Protein AF-A0A5B0WWQ8-F1 (af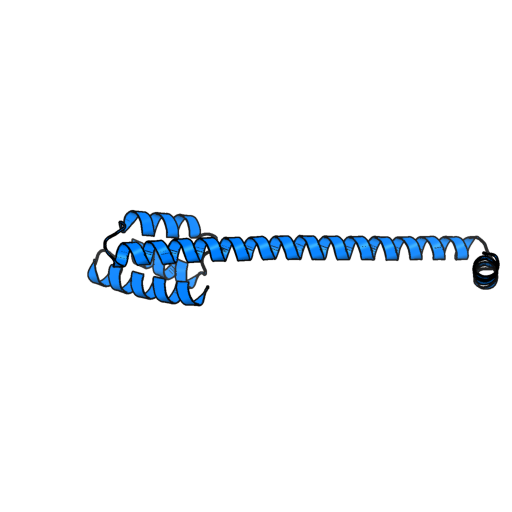db_monomer)

Solvent-accessible surface area (backbone atoms only — not comparable to full-atom values): 6890 Å² total; per-residue (Å²): 127,61,68,68,54,51,52,50,45,69,77,32,79,49,74,63,65,39,50,51,52,52,52,52,52,53,50,52,54,50,51,52,53,50,55,52,49,53,50,52,52,51,50,51,52,52,48,53,52,49,54,54,43,46,52,52,46,52,55,44,46,52,40,50,52,31,34,78,68,76,72,45,53,73,65,58,39,52,50,51,50,60,73,42,51,90,70,48,55,69,69,61,46,51,52,51,54,53,46,73,72,51,86,50,67,73,59,42,54,52,54,49,52,52,52,43,56,56,46,61,72,74,105

Secondary structure (DSSP, 8-state):
-HHHHHHHHHH--SHHHHHHHHHHHHHHH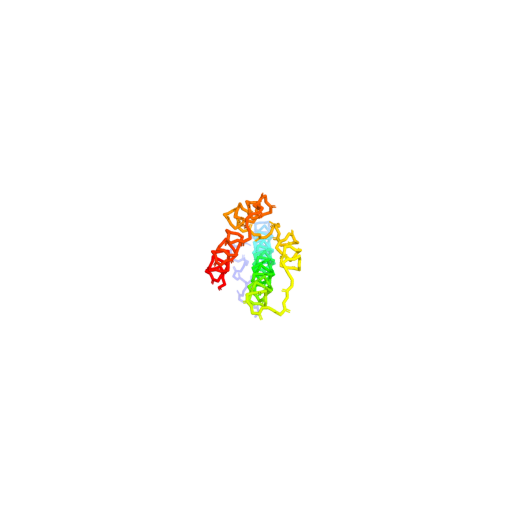HHHHHHHHHHHHHHHHHHHHHHHHHHHHHHHHHHHHHHHTTSS-HHHHHHHHHHHTTTS-HHHHHHHHHHHH---HHHHHHHHHHHHHHHHTT-

Structure (mmCIF, N/CA/C/O backbone):
data_AF-A0A5B0WWQ8-F1
#
_entry.id   AF-A0A5B0WWQ8-F1
#
loop_
_atom_site.group_PDB
_atom_site.id
_atom_site.type_symbol
_atom_site.label_atom_id
_atom_site.label_alt_id
_atom_site.label_comp_id
_atom_site.label_asym_id
_atom_site.label_entity_id
_atom_site.label_seq_id
_atom_site.pdbx_PDB_ins_code
_atom_site.Cartn_x
_atom_site.Cartn_y
_atom_site.Cartn_z
_atom_site.occupancy
_atom_site.B_iso_or_equiv
_atom_site.auth_seq_id
_atom_site.auth_comp_id
_atom_site.auth_asym_id
_atom_site.auth_atom_id
_atom_site.pdbx_PDB_model_num
ATOM 1 N N . MET A 1 1 ? 17.626 -8.278 -51.601 1.00 50.78 1 MET A N 1
ATOM 2 C CA . MET A 1 1 ? 18.766 -8.258 -50.655 1.00 50.78 1 MET A CA 1
ATOM 3 C C . MET A 1 1 ? 19.966 -7.426 -51.133 1.00 50.78 1 MET A C 1
ATOM 5 O O . MET A 1 1 ? 20.802 -7.143 -50.293 1.00 50.78 1 MET A O 1
ATOM 9 N N . SER A 1 2 ? 20.076 -6.997 -52.403 1.00 59.03 2 SER A N 1
ATOM 10 C CA . SER A 1 2 ? 21.241 -6.216 -52.881 1.00 59.03 2 SER A CA 1
ATOM 11 C C . SER A 1 2 ? 21.160 -4.711 -52.592 1.00 59.03 2 SER A C 1
ATOM 13 O O . SER A 1 2 ? 22.145 -4.137 -52.147 1.00 59.03 2 SER A O 1
ATOM 15 N N . TYR A 1 3 ? 19.987 -4.085 -52.736 1.00 63.38 3 TYR A N 1
ATOM 16 C CA . TYR A 1 3 ? 19.849 -2.625 -52.605 1.00 63.38 3 TYR A CA 1
ATOM 17 C C . TYR A 1 3 ? 20.230 -2.067 -51.231 1.00 63.38 3 TYR A C 1
ATOM 19 O O . TYR A 1 3 ? 20.823 -0.999 -51.141 1.00 63.38 3 TYR A O 1
ATOM 27 N N . PHE A 1 4 ? 19.925 -2.792 -50.152 1.00 67.06 4 PHE A N 1
ATOM 28 C CA . PHE A 1 4 ? 20.273 -2.348 -48.800 1.00 67.06 4 PHE A CA 1
ATOM 29 C C . PHE A 1 4 ? 21.787 -2.423 -48.549 1.00 67.06 4 PHE A C 1
ATOM 31 O O . PHE A 1 4 ? 22.355 -1.564 -47.883 1.00 67.06 4 PHE A O 1
ATOM 38 N N . ILE A 1 5 ? 22.452 -3.423 -49.136 1.00 63.06 5 ILE A N 1
ATOM 39 C CA . ILE A 1 5 ? 23.902 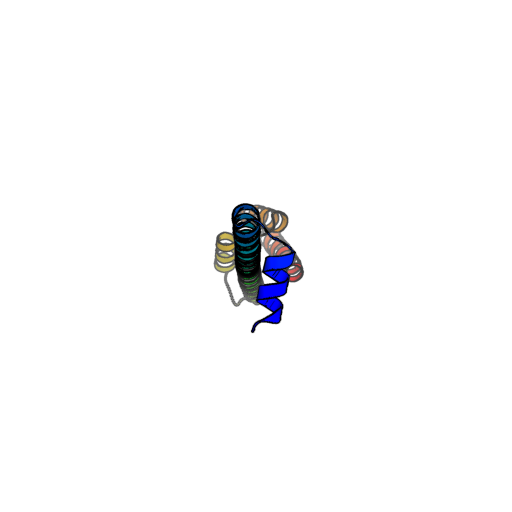-3.618 -49.034 1.00 63.06 5 ILE A CA 1
ATOM 40 C C . ILE A 1 5 ? 24.639 -2.587 -49.901 1.00 63.06 5 ILE A C 1
ATOM 42 O O . ILE A 1 5 ? 25.627 -2.012 -49.452 1.00 63.06 5 ILE A O 1
ATOM 46 N N . GLU A 1 6 ? 24.143 -2.293 -51.107 1.00 65.31 6 GLU A N 1
ATOM 47 C CA . GLU A 1 6 ? 24.687 -1.235 -51.973 1.00 65.31 6 GLU A CA 1
ATOM 48 C C . GLU A 1 6 ? 24.496 0.160 -51.371 1.00 65.31 6 GLU A C 1
ATOM 50 O O . GLU A 1 6 ? 25.430 0.961 -51.376 1.00 65.31 6 GLU A O 1
ATOM 55 N N . PHE A 1 7 ? 23.339 0.438 -50.769 1.00 68.94 7 PHE A N 1
ATOM 56 C CA . PHE A 1 7 ? 23.087 1.691 -50.057 1.00 68.94 7 PHE A CA 1
ATOM 57 C C . PHE A 1 7 ? 24.064 1.899 -48.889 1.00 68.94 7 PHE A C 1
ATOM 59 O O . PHE A 1 7 ? 24.689 2.955 -48.786 1.00 68.94 7 PHE A O 1
ATOM 66 N N . LEU A 1 8 ? 24.278 0.868 -48.062 1.00 63.34 8 LEU A N 1
ATOM 67 C CA . LEU A 1 8 ? 25.254 0.911 -46.966 1.00 63.34 8 LEU A CA 1
ATOM 68 C C . LEU A 1 8 ? 26.690 1.114 -47.469 1.00 63.34 8 LEU A C 1
ATOM 70 O O . LEU A 1 8 ? 27.444 1.881 -46.875 1.00 63.34 8 LEU A O 1
ATOM 74 N N . ARG A 1 9 ? 27.055 0.477 -48.587 1.00 63.16 9 ARG A N 1
ATOM 75 C CA . ARG A 1 9 ? 28.383 0.598 -49.207 1.00 63.16 9 ARG A CA 1
ATOM 76 C C . ARG A 1 9 ? 28.634 1.978 -49.827 1.00 63.16 9 ARG A C 1
ATOM 78 O O . ARG A 1 9 ? 29.778 2.409 -49.899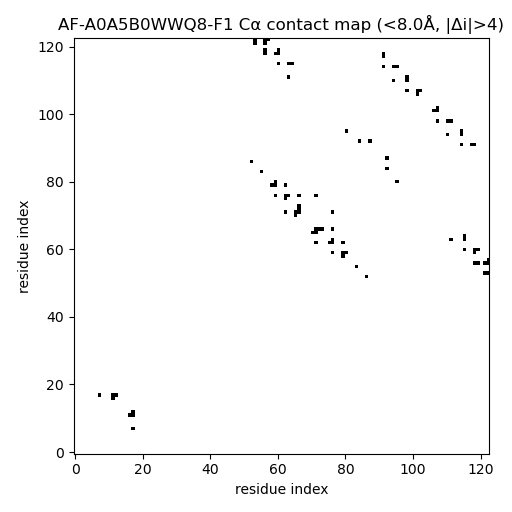 1.00 63.16 9 ARG A O 1
ATOM 85 N N . THR A 1 10 ? 27.574 2.668 -50.254 1.00 67.88 10 THR A N 1
ATOM 86 C CA . THR A 1 10 ? 27.652 4.027 -50.820 1.00 67.88 10 THR A CA 1
ATOM 87 C C . THR A 1 10 ? 27.764 5.089 -49.723 1.00 67.88 10 THR A C 1
ATOM 89 O O . THR A 1 10 ? 28.458 6.086 -49.898 1.00 67.88 10 THR A O 1
ATOM 92 N N . LEU A 1 11 ? 27.110 4.870 -48.577 1.00 67.00 11 LEU A N 1
ATOM 93 C CA . LEU A 1 11 ? 27.191 5.761 -47.415 1.00 67.00 11 LEU A CA 1
ATOM 94 C C . LEU A 1 11 ? 28.503 5.621 -46.634 1.00 67.00 11 LEU A C 1
ATOM 96 O O . LEU A 1 11 ? 28.970 6.598 -46.053 1.00 67.00 11 LEU A O 1
ATOM 100 N N . PHE A 1 12 ? 29.104 4.429 -46.629 1.00 63.94 12 PHE A N 1
ATOM 101 C CA . PHE A 1 12 ? 30.361 4.159 -45.934 1.00 63.94 12 PHE A CA 1
ATOM 102 C C . PHE A 1 12 ? 31.356 3.465 -46.877 1.00 63.94 12 PHE A C 1
ATOM 104 O O . PHE A 1 12 ? 31.451 2.235 -46.877 1.00 63.94 12 PHE A O 1
ATOM 111 N N . PRO A 1 13 ? 32.087 4.238 -47.700 1.00 64.00 13 PRO A N 1
ATOM 112 C CA . PRO A 1 13 ? 33.049 3.690 -48.657 1.00 64.00 13 PRO A CA 1
ATOM 113 C C . PRO A 1 13 ? 34.262 3.030 -47.976 1.00 64.00 13 PRO A C 1
ATOM 115 O O . PRO A 1 13 ? 34.833 2.095 -48.535 1.00 64.00 13 PRO A O 1
ATOM 118 N N . ASP A 1 14 ? 34.607 3.460 -46.755 1.00 65.00 14 ASP A N 1
ATOM 119 C CA . ASP A 1 14 ? 35.668 2.875 -45.929 1.00 65.00 14 ASP A CA 1
ATOM 120 C C . ASP A 1 14 ? 35.111 1.890 -44.885 1.00 65.00 14 ASP A C 1
ATOM 122 O O . ASP A 1 14 ? 34.106 2.145 -44.214 1.00 65.00 14 ASP A O 1
ATOM 126 N N . SER A 1 15 ? 35.810 0.768 -44.679 1.00 70.94 15 SER A N 1
ATOM 127 C CA . SER A 1 15 ? 35.391 -0.315 -43.771 1.00 70.94 15 SER A CA 1
ATOM 128 C C . SER A 1 15 ? 35.337 0.090 -42.292 1.00 70.94 15 SER A C 1
ATOM 130 O O . SER A 1 15 ? 34.556 -0.469 -41.522 1.00 70.94 15 SER A O 1
ATOM 132 N N . THR A 1 16 ? 36.151 1.064 -41.883 1.00 75.56 16 THR A N 1
ATOM 133 C CA . THR A 1 16 ? 36.270 1.516 -40.487 1.00 75.56 16 THR A CA 1
ATOM 134 C C . THR A 1 16 ? 35.077 2.362 -40.018 1.00 75.56 16 THR A C 1
ATOM 136 O O . THR A 1 16 ? 34.473 1.999 -39.007 1.00 75.56 16 THR A O 1
ATOM 139 N N . PRO A 1 17 ? 34.661 3.445 -40.713 1.00 78.94 17 PRO A N 1
ATOM 140 C CA . PRO A 1 17 ? 33.470 4.205 -40.322 1.00 78.94 17 PRO A CA 1
ATOM 141 C C . PRO A 1 17 ? 32.179 3.379 -40.434 1.00 78.94 17 PRO A C 1
ATOM 143 O O . PRO A 1 17 ? 31.295 3.536 -39.592 1.00 78.94 17 PRO A O 1
ATOM 146 N N . ALA A 1 18 ? 32.095 2.447 -41.395 1.00 77.75 18 ALA A N 1
ATOM 147 C CA . ALA A 1 18 ? 30.988 1.492 -41.487 1.00 77.75 18 ALA A CA 1
ATOM 148 C C . ALA A 1 18 ? 30.883 0.620 -40.222 1.00 77.75 18 ALA A C 1
ATOM 150 O O . ALA A 1 18 ? 29.814 0.509 -39.620 1.00 77.75 18 ALA A O 1
ATOM 151 N N . ALA A 1 19 ? 32.005 0.035 -39.786 1.00 79.12 19 ALA A N 1
ATOM 152 C CA . ALA A 1 19 ? 32.056 -0.796 -38.586 1.00 79.12 19 ALA A CA 1
ATOM 153 C C . ALA A 1 19 ? 31.688 -0.003 -37.323 1.00 79.12 19 ALA A C 1
ATOM 155 O O . ALA A 1 19 ? 30.896 -0.479 -36.511 1.00 79.12 19 ALA A O 1
ATOM 156 N N . ILE A 1 20 ? 32.195 1.228 -37.183 1.00 83.75 20 ILE A N 1
ATOM 157 C CA . ILE A 1 20 ? 31.853 2.116 -36.061 1.00 83.75 20 ILE A CA 1
ATOM 158 C C . ILE A 1 20 ? 30.350 2.424 -36.053 1.00 83.75 20 ILE A C 1
ATOM 160 O O . ILE A 1 20 ? 29.715 2.326 -35.006 1.00 83.75 20 ILE A O 1
ATOM 164 N N . SER A 1 21 ? 29.757 2.739 -37.209 1.00 83.50 21 SER 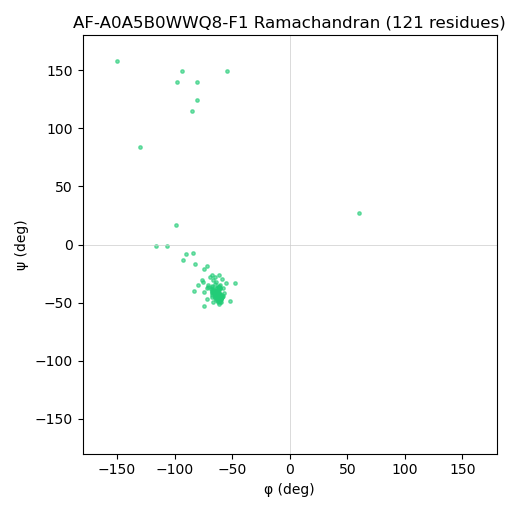A N 1
ATOM 165 C CA . SER A 1 21 ? 28.320 3.020 -37.321 1.00 83.50 21 SER A CA 1
ATOM 166 C C . SER A 1 21 ? 27.458 1.823 -36.904 1.00 83.50 21 SER A C 1
ATOM 168 O O . SER A 1 21 ? 26.493 1.983 -36.150 1.00 83.50 21 SER A O 1
ATOM 170 N N . ILE A 1 22 ? 27.837 0.609 -37.317 1.00 86.69 22 ILE A N 1
ATOM 171 C CA . ILE A 1 22 ? 27.155 -0.626 -36.910 1.00 86.69 22 ILE A CA 1
ATOM 172 C C . ILE A 1 22 ? 27.268 -0.826 -35.395 1.00 86.69 22 ILE A C 1
ATOM 174 O O . ILE A 1 22 ? 26.257 -1.075 -34.740 1.00 86.69 22 ILE A O 1
ATOM 178 N N . ILE A 1 23 ? 28.465 -0.666 -34.821 1.00 88.19 23 ILE A N 1
ATOM 179 C CA . ILE A 1 23 ? 28.697 -0.815 -33.376 1.00 88.19 23 ILE A CA 1
ATOM 180 C C . ILE A 1 23 ? 27.851 0.184 -32.580 1.00 88.19 23 ILE A C 1
ATOM 182 O O . ILE A 1 23 ? 27.175 -0.206 -31.629 1.00 88.19 23 ILE A O 1
ATOM 186 N N . VAL A 1 24 ? 27.835 1.456 -32.987 1.00 89.94 24 VAL A N 1
ATOM 187 C CA . VAL A 1 24 ? 27.023 2.498 -32.340 1.00 89.94 24 VAL A CA 1
ATOM 188 C C . VAL A 1 24 ? 25.539 2.161 -32.438 1.00 89.94 24 VAL A C 1
ATOM 190 O O . VAL A 1 24 ? 24.823 2.263 -31.446 1.00 89.94 24 VAL A O 1
ATOM 193 N N . THR A 1 25 ? 25.076 1.695 -33.597 1.00 91.06 25 THR A N 1
ATOM 194 C CA . THR A 1 25 ? 23.674 1.302 -33.786 1.00 91.06 25 THR A CA 1
ATOM 195 C C . THR A 1 25 ? 23.295 0.158 -32.845 1.00 91.06 25 THR A C 1
ATOM 197 O O . THR A 1 25 ? 22.284 0.241 -32.149 1.00 91.06 25 THR A O 1
ATOM 200 N N . VAL A 1 26 ? 24.128 -0.883 -32.753 1.00 92.94 26 VAL A N 1
ATOM 201 C CA . VAL A 1 26 ? 23.907 -2.015 -31.838 1.00 92.94 26 VAL A CA 1
ATOM 202 C C . VAL A 1 26 ? 23.897 -1.557 -30.379 1.00 92.94 26 VAL A C 1
ATOM 204 O O . VAL A 1 26 ? 23.020 -1.972 -29.623 1.00 92.94 26 VAL A O 1
ATOM 207 N N . LEU A 1 27 ? 24.813 -0.666 -29.986 1.00 93.50 27 LEU A N 1
ATOM 208 C CA . LEU A 1 27 ? 24.855 -0.105 -28.633 1.00 93.50 27 LEU A CA 1
ATOM 209 C C . LEU A 1 27 ? 23.599 0.702 -28.299 1.00 93.50 27 LEU A C 1
ATOM 211 O O . LEU A 1 27 ? 23.050 0.534 -27.214 1.00 93.50 27 LEU A O 1
ATOM 215 N N . VAL A 1 28 ? 23.106 1.529 -29.224 1.00 94.06 28 VAL A N 1
ATOM 216 C CA . VAL A 1 28 ? 21.866 2.297 -29.028 1.00 94.06 28 VAL A CA 1
ATOM 217 C C . VAL A 1 28 ? 20.669 1.360 -28.867 1.00 94.06 28 VAL A C 1
ATOM 219 O O . VAL A 1 28 ? 19.864 1.550 -27.955 1.00 94.06 28 VAL A O 1
ATOM 222 N N . PHE A 1 29 ? 20.569 0.315 -29.694 1.00 93.75 29 PHE A N 1
ATOM 223 C CA . PHE A 1 29 ? 19.514 -0.695 -29.561 1.00 93.75 29 PHE A CA 1
ATOM 224 C C . PHE A 1 29 ? 19.588 -1.442 -28.228 1.00 93.75 29 PHE A C 1
ATOM 226 O O . PHE A 1 29 ? 18.559 -1.670 -27.588 1.00 93.75 29 PHE A O 1
ATOM 233 N N . TRP A 1 30 ? 20.794 -1.807 -27.794 1.00 95.50 30 TRP A N 1
ATOM 234 C CA . TRP A 1 30 ? 21.002 -2.477 -26.517 1.00 95.50 30 TRP A CA 1
ATOM 235 C C . TRP A 1 30 ? 20.635 -1.568 -25.339 1.00 95.50 30 TRP A C 1
ATOM 237 O O . TRP A 1 30 ? 19.859 -1.972 -24.477 1.00 95.50 30 TRP A O 1
ATOM 247 N N . MET A 1 31 ? 21.087 -0.313 -25.360 1.00 94.31 31 MET A N 1
ATOM 248 C CA . MET A 1 31 ? 20.768 0.679 -24.335 1.00 94.31 31 MET A CA 1
ATOM 249 C C . MET A 1 31 ? 19.263 0.958 -24.256 1.00 94.31 31 MET A C 1
ATOM 251 O O . MET A 1 31 ? 18.706 1.023 -23.164 1.00 94.31 31 MET A O 1
ATOM 255 N N . TYR A 1 32 ? 18.577 1.072 -25.397 1.00 93.94 32 TYR A N 1
ATOM 256 C CA . TYR A 1 32 ? 17.123 1.233 -25.424 1.00 93.94 32 TYR A CA 1
ATOM 257 C C . TYR A 1 32 ? 16.401 0.031 -24.801 1.00 93.94 32 TYR A C 1
ATOM 259 O O . TYR A 1 32 ? 15.476 0.206 -24.005 1.00 93.94 32 TYR A O 1
ATOM 267 N N . LYS A 1 33 ? 16.831 -1.194 -25.134 1.00 94.06 33 LYS A N 1
ATOM 268 C CA . LYS A 1 33 ? 16.276 -2.421 -24.550 1.00 94.06 33 LYS A CA 1
ATOM 269 C C . LYS A 1 33 ? 16.464 -2.444 -23.030 1.00 94.06 33 LYS A C 1
ATOM 271 O O . LYS A 1 33 ? 15.510 -2.745 -22.318 1.00 94.06 33 LYS A O 1
ATOM 276 N N . GLU A 1 34 ? 17.658 -2.102 -22.558 1.00 92.81 34 GLU A N 1
ATOM 277 C CA . GLU A 1 34 ? 18.010 -2.081 -21.137 1.00 92.81 34 GLU A CA 1
ATOM 278 C C . GLU A 1 34 ? 17.193 -1.035 -20.365 1.00 92.81 34 GLU A C 1
ATOM 280 O O . GLU A 1 34 ? 16.559 -1.350 -19.360 1.00 92.81 34 GLU A O 1
ATOM 285 N N . LEU A 1 35 ? 17.108 0.197 -20.882 1.00 91.19 35 LEU A N 1
ATOM 286 C CA . LEU A 1 35 ? 16.289 1.264 -20.296 1.00 91.19 35 LEU A CA 1
ATOM 287 C C . LEU A 1 35 ? 14.813 0.871 -20.214 1.00 91.19 35 LEU A C 1
ATOM 289 O O . LEU A 1 35 ? 14.170 1.089 -19.187 1.00 91.19 35 LEU A O 1
ATOM 293 N N . ARG A 1 36 ? 14.274 0.261 -21.276 1.00 91.62 36 ARG A N 1
ATOM 294 C CA . ARG A 1 36 ? 12.889 -0.217 -21.289 1.00 91.62 36 ARG A CA 1
ATOM 295 C C . ARG A 1 36 ? 12.667 -1.328 -20.263 1.00 91.62 36 ARG A C 1
ATOM 297 O O . ARG A 1 36 ? 11.636 -1.312 -19.596 1.00 91.62 36 ARG A O 1
ATOM 304 N N . SER A 1 37 ? 13.602 -2.270 -20.136 1.00 90.69 37 SER A N 1
ATOM 305 C CA . SER A 1 37 ? 13.520 -3.352 -19.147 1.00 90.69 37 SER A CA 1
ATOM 306 C C . SER A 1 37 ? 13.501 -2.792 -17.729 1.00 90.69 37 SER A C 1
ATOM 308 O O . SER A 1 37 ? 12.564 -3.053 -16.979 1.00 90.69 37 SER A O 1
ATOM 310 N N . ASN A 1 38 ? 14.462 -1.924 -17.408 1.00 90.31 38 ASN A N 1
ATOM 311 C CA . ASN A 1 38 ? 14.567 -1.292 -16.095 1.00 90.31 38 ASN A CA 1
ATOM 312 C C . ASN A 1 38 ? 13.334 -0.443 -15.761 1.00 90.31 38 ASN A C 1
ATOM 314 O O . ASN A 1 38 ? 12.844 -0.475 -14.634 1.00 90.31 38 ASN A O 1
ATOM 318 N N . PHE A 1 39 ? 12.777 0.278 -16.738 1.00 86.06 39 PHE A N 1
ATOM 319 C CA . PHE A 1 39 ? 11.540 1.031 -16.536 1.00 86.06 39 PHE A CA 1
ATOM 320 C C . PHE A 1 39 ? 10.346 0.116 -16.228 1.00 86.06 39 PHE A C 1
ATOM 322 O O . PHE A 1 39 ? 9.583 0.395 -15.304 1.00 86.06 39 PHE A O 1
ATOM 329 N N . LEU A 1 40 ? 10.191 -0.987 -16.968 1.00 84.50 40 LEU A N 1
ATOM 330 C CA . LEU A 1 40 ? 9.111 -1.952 -16.746 1.00 84.50 40 LEU A CA 1
ATOM 331 C C . LEU A 1 40 ? 9.245 -2.664 -15.395 1.00 84.50 40 LEU A C 1
ATOM 333 O O . LEU A 1 40 ? 8.252 -2.815 -14.686 1.00 84.50 40 LEU A O 1
ATOM 337 N N . GLU A 1 41 ? 10.456 -3.064 -15.011 1.00 85.38 41 GLU A N 1
ATOM 338 C CA . GLU A 1 41 ? 10.716 -3.682 -13.708 1.00 85.38 41 GLU A CA 1
ATOM 339 C C . GLU A 1 41 ? 10.454 -2.713 -12.557 1.00 85.38 41 GLU A C 1
ATOM 341 O O . GLU A 1 41 ? 9.784 -3.076 -11.589 1.00 85.38 41 GLU A O 1
ATOM 346 N N . ASN A 1 42 ? 10.902 -1.462 -12.676 1.00 81.06 42 ASN A N 1
ATOM 347 C CA . ASN A 1 42 ? 10.667 -0.456 -11.647 1.00 81.06 42 ASN A CA 1
ATOM 348 C C . ASN A 1 42 ? 9.179 -0.084 -11.544 1.00 81.06 42 ASN A C 1
ATOM 350 O O . ASN A 1 42 ? 8.647 0.065 -10.445 1.00 81.06 42 ASN A O 1
ATOM 354 N N . SER A 1 43 ? 8.476 -0.003 -12.678 1.00 81.50 43 SER A N 1
ATOM 355 C CA . SER A 1 43 ? 7.023 0.190 -12.706 1.00 81.50 43 SER A CA 1
ATOM 356 C C . SER A 1 43 ? 6.294 -0.966 -12.024 1.00 81.50 43 SER A C 1
ATOM 358 O O . SER A 1 43 ? 5.417 -0.717 -11.200 1.00 81.50 43 SER A O 1
ATOM 360 N N . LYS A 1 44 ? 6.689 -2.215 -12.298 1.00 85.38 44 LYS A N 1
ATOM 361 C CA . LYS A 1 44 ? 6.123 -3.404 -11.650 1.00 85.38 44 LYS A CA 1
ATOM 362 C C . LYS A 1 44 ? 6.405 -3.424 -10.147 1.00 85.38 44 LYS A C 1
ATOM 364 O O . LYS A 1 44 ? 5.506 -3.719 -9.369 1.00 85.38 44 LYS A O 1
ATOM 369 N N . SER A 1 45 ? 7.625 -3.081 -9.737 1.00 85.94 45 SER A N 1
ATOM 370 C CA . SER A 1 45 ? 8.017 -2.979 -8.326 1.00 85.94 45 SER A CA 1
ATOM 371 C C . SER A 1 45 ? 7.190 -1.924 -7.586 1.00 85.94 45 SER A C 1
ATOM 373 O O . SER A 1 45 ? 6.642 -2.193 -6.518 1.00 85.94 45 SER A O 1
ATOM 375 N N . ASN A 1 46 ? 7.018 -0.738 -8.177 1.00 82.00 46 ASN A N 1
ATOM 376 C CA . ASN A 1 46 ? 6.179 0.306 -7.594 1.00 82.00 46 ASN A CA 1
ATOM 377 C C . ASN A 1 46 ? 4.710 -0.109 -7.518 1.00 82.00 46 ASN A C 1
ATOM 379 O O . ASN A 1 46 ? 4.091 0.096 -6.479 1.00 82.00 46 ASN A O 1
ATOM 383 N N . GLN A 1 47 ? 4.173 -0.737 -8.565 1.00 84.88 47 GLN A N 1
ATOM 384 C CA . GLN A 1 47 ? 2.805 -1.251 -8.547 1.00 84.88 47 GLN A CA 1
ATOM 385 C C . GLN A 1 47 ? 2.614 -2.281 -7.426 1.00 84.88 47 GLN A C 1
ATOM 387 O O . GLN A 1 47 ? 1.695 -2.147 -6.632 1.00 84.88 47 GLN A O 1
ATOM 392 N N . GLN A 1 48 ? 3.548 -3.223 -7.262 1.00 87.12 48 GLN A N 1
ATOM 393 C CA . GLN A 1 48 ? 3.511 -4.193 -6.161 1.00 87.12 48 GLN A CA 1
ATOM 394 C C . GLN A 1 48 ? 3.555 -3.536 -4.776 1.00 87.12 48 GLN A C 1
ATOM 396 O O . GLN A 1 48 ? 2.940 -4.037 -3.836 1.00 87.12 48 GLN A O 1
ATOM 401 N N . ARG A 1 49 ? 4.290 -2.427 -4.620 1.00 84.06 49 ARG A N 1
ATOM 402 C CA . ARG A 1 49 ? 4.316 -1.669 -3.360 1.00 84.06 49 ARG A CA 1
ATOM 403 C C . ARG A 1 49 ? 2.976 -0.997 -3.075 1.00 84.06 49 ARG A C 1
ATOM 405 O O . ARG A 1 49 ? 2.559 -1.011 -1.922 1.00 84.06 49 ARG A O 1
ATOM 412 N N . VAL A 1 50 ? 2.332 -0.437 -4.098 1.00 85.81 50 VAL A N 1
ATOM 413 C CA . VAL A 1 50 ? 1.003 0.184 -3.985 1.00 85.81 50 VAL A CA 1
ATOM 414 C C . VAL A 1 50 ? -0.056 -0.871 -3.678 1.00 85.81 50 VAL A C 1
ATOM 416 O O . VAL A 1 50 ? -0.771 -0.721 -2.695 1.00 85.81 50 VAL A O 1
ATOM 419 N N . ASP A 1 51 ? -0.084 -1.976 -4.425 1.00 86.44 51 ASP A N 1
ATOM 420 C CA . ASP A 1 51 ? -1.027 -3.079 -4.201 1.00 86.44 51 ASP A CA 1
ATOM 421 C C . ASP A 1 51 ? -0.906 -3.624 -2.771 1.00 86.44 51 ASP A C 1
ATOM 423 O O . ASP A 1 51 ? -1.902 -3.845 -2.088 1.00 86.44 51 ASP A O 1
ATOM 427 N N . LYS A 1 52 ? 0.328 -3.773 -2.271 1.00 87.94 52 LYS A N 1
ATOM 428 C CA . LYS A 1 52 ? 0.579 -4.212 -0.894 1.00 87.94 52 LYS A CA 1
ATOM 429 C C . LYS A 1 52 ? 0.135 -3.184 0.152 1.00 87.94 52 LYS A C 1
ATOM 431 O O . LYS A 1 52 ? -0.285 -3.580 1.235 1.00 87.94 52 LYS A O 1
ATOM 436 N N . ALA A 1 53 ? 0.269 -1.889 -0.129 1.00 85.19 53 ALA A N 1
ATOM 437 C CA . ALA A 1 53 ? -0.207 -0.842 0.772 1.00 85.19 53 ALA A CA 1
ATOM 438 C C . ALA A 1 53 ? -1.742 -0.839 0.845 1.00 85.19 53 ALA A C 1
ATOM 440 O O . ALA A 1 53 ? -2.282 -0.844 1.947 1.00 85.19 53 ALA A O 1
ATOM 441 N N . LEU A 1 54 ? -2.420 -0.941 -0.303 1.00 86.94 54 LEU A N 1
ATOM 442 C CA . LEU A 1 54 ? -3.881 -1.029 -0.392 1.00 86.94 54 LEU A CA 1
ATOM 443 C C . LEU A 1 54 ? -4.441 -2.256 0.331 1.00 86.94 54 LEU A C 1
ATOM 445 O O . LEU A 1 54 ? -5.420 -2.138 1.066 1.00 86.94 54 LEU A O 1
ATOM 449 N N . ASP A 1 55 ? -3.802 -3.415 0.164 1.00 88.75 55 ASP A N 1
ATOM 450 C CA . ASP A 1 55 ? -4.178 -4.648 0.865 1.00 88.75 55 ASP A CA 1
ATOM 451 C C . ASP A 1 55 ? -4.111 -4.449 2.387 1.00 88.75 55 ASP A C 1
ATOM 453 O O . ASP A 1 55 ? -5.054 -4.750 3.111 1.00 88.75 55 ASP A O 1
ATOM 457 N N . ILE A 1 56 ? -3.037 -3.821 2.875 1.00 87.69 56 ILE A N 1
ATOM 458 C CA . ILE A 1 56 ? -2.856 -3.520 4.299 1.00 87.69 56 ILE A CA 1
ATOM 459 C C . ILE A 1 56 ? -3.864 -2.483 4.808 1.00 87.69 56 ILE A C 1
ATOM 461 O O . ILE A 1 56 ? -4.378 -2.645 5.915 1.00 87.69 56 ILE A O 1
ATOM 465 N N . TYR A 1 57 ? -4.145 -1.424 4.047 1.00 86.44 57 TYR A N 1
ATOM 466 C CA . TYR A 1 57 ? -5.138 -0.417 4.434 1.00 86.44 57 TYR A CA 1
ATOM 467 C C . TYR A 1 57 ? -6.536 -1.023 4.516 1.00 86.44 57 TYR A C 1
ATOM 469 O O . TYR A 1 57 ? -7.224 -0.803 5.511 1.00 86.44 57 TYR A O 1
ATOM 477 N N . SER A 1 58 ? -6.900 -1.866 3.550 1.00 85.62 58 SER A N 1
ATOM 478 C CA . SER A 1 58 ? -8.158 -2.621 3.559 1.00 85.62 58 SER A CA 1
ATOM 479 C C . SER A 1 58 ? -8.244 -3.560 4.768 1.00 85.62 58 SER A C 1
ATOM 481 O O . SER A 1 58 ? -9.266 -3.627 5.444 1.00 85.62 58 SER A O 1
ATOM 483 N N . ASP A 1 59 ? -7.148 -4.245 5.103 1.00 88.12 59 ASP A N 1
ATOM 484 C CA . ASP A 1 59 ? -7.067 -5.132 6.268 1.00 88.12 59 ASP A CA 1
ATOM 485 C C . ASP A 1 59 ? -7.274 -4.382 7.597 1.00 88.12 59 ASP A C 1
ATOM 487 O O . ASP A 1 59 ? -7.919 -4.889 8.520 1.00 88.12 59 ASP A O 1
ATOM 491 N N . ILE A 1 60 ? -6.707 -3.176 7.714 1.00 87.56 60 ILE A N 1
ATOM 492 C CA . ILE A 1 60 ? -6.868 -2.328 8.900 1.00 87.56 60 ILE A CA 1
ATOM 493 C C . ILE A 1 60 ? -8.287 -1.766 8.968 1.00 87.56 60 ILE A C 1
ATOM 495 O O . ILE A 1 60 ? -8.895 -1.817 10.038 1.00 87.56 60 ILE A O 1
ATOM 499 N N . GLU A 1 61 ? -8.810 -1.243 7.857 1.00 87.38 61 GLU A N 1
ATOM 500 C CA . GLU A 1 61 ? -10.181 -0.736 7.746 1.00 87.38 61 GLU A CA 1
ATOM 501 C C . GLU A 1 61 ? -11.173 -1.792 8.236 1.00 87.38 61 GLU A C 1
ATOM 503 O O . GLU A 1 61 ? -11.974 -1.522 9.138 1.00 87.38 61 GLU A O 1
ATOM 508 N N . PHE A 1 62 ? -11.014 -3.024 7.752 1.00 86.88 62 PHE A N 1
ATOM 509 C CA . PHE A 1 62 ? -11.887 -4.131 8.094 1.00 86.88 62 PHE A CA 1
ATOM 510 C C . PHE A 1 62 ? -11.807 -4.506 9.575 1.00 86.88 62 PHE A C 1
ATOM 512 O O . PHE A 1 62 ? -12.832 -4.783 10.204 1.00 86.88 62 PHE A O 1
ATOM 519 N N . GLU A 1 63 ? -10.612 -4.508 10.172 1.00 86.81 63 GLU A N 1
ATOM 520 C CA . GLU A 1 63 ? -10.484 -4.799 11.602 1.00 86.81 63 GLU A CA 1
ATOM 521 C C . GLU A 1 63 ? -11.017 -3.677 12.494 1.00 86.81 63 GLU A C 1
ATOM 523 O O . GLU A 1 63 ? -11.658 -3.965 13.509 1.00 86.81 63 GLU A O 1
ATOM 528 N N . ILE A 1 64 ? -10.846 -2.410 12.108 1.00 85.56 64 ILE A N 1
ATOM 529 C CA . ILE A 1 64 ? -11.479 -1.297 12.827 1.00 85.56 64 ILE A CA 1
ATOM 530 C C . ILE A 1 64 ? -13.000 -1.422 12.738 1.00 85.56 64 ILE A C 1
ATOM 532 O O . ILE A 1 64 ? -13.684 -1.304 13.757 1.00 85.56 64 ILE A O 1
ATOM 536 N N . TYR A 1 65 ? -13.535 -1.743 11.559 1.00 85.25 65 TYR A N 1
ATOM 537 C CA . TYR A 1 65 ? -14.959 -1.995 11.379 1.00 85.25 65 TYR A CA 1
ATOM 538 C C . TYR A 1 65 ? -15.456 -3.143 12.270 1.00 85.25 65 TYR A C 1
ATOM 540 O O . TYR A 1 65 ? -16.487 -3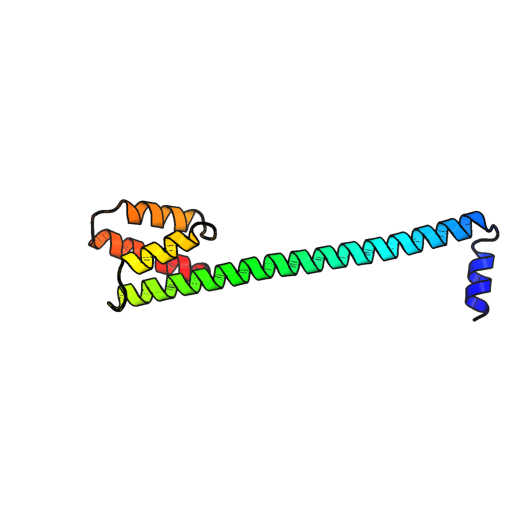.006 12.937 1.00 85.25 65 TYR A O 1
ATOM 548 N N . LYS A 1 66 ? -14.735 -4.270 12.346 1.00 87.12 66 LYS A N 1
ATOM 549 C CA . LYS A 1 66 ? -15.114 -5.372 13.246 1.00 87.12 66 LYS A CA 1
ATOM 550 C C . LYS A 1 66 ? -15.103 -4.952 14.706 1.00 87.12 66 LYS A C 1
ATOM 552 O O . LYS A 1 66 ? -16.028 -5.316 15.427 1.00 87.12 66 LYS A O 1
ATOM 557 N N . TYR A 1 67 ? -14.095 -4.198 15.137 1.00 85.25 67 TYR A N 1
ATOM 558 C CA . TYR A 1 67 ? -14.021 -3.692 16.504 1.00 85.25 67 TYR A CA 1
ATOM 559 C C . TYR A 1 67 ? -15.202 -2.768 16.828 1.00 85.25 67 TYR A C 1
ATOM 561 O O . TYR A 1 67 ? -15.862 -2.942 17.850 1.00 85.25 67 TYR A O 1
ATOM 569 N N . LEU A 1 68 ? -15.543 -1.843 15.924 1.00 82.38 68 LEU A N 1
ATOM 570 C CA . LEU A 1 68 ? -16.688 -0.941 16.090 1.00 82.38 68 LEU A CA 1
ATOM 571 C C . LEU A 1 68 ? -18.034 -1.678 16.177 1.00 82.38 68 LEU A C 1
ATOM 573 O O . LEU A 1 68 ? -18.963 -1.157 16.792 1.00 82.38 68 LEU A O 1
ATOM 577 N N . ASN A 1 69 ? -18.123 -2.876 15.591 1.00 86.62 69 ASN A N 1
ATOM 578 C CA . ASN A 1 69 ? -19.292 -3.756 15.634 1.00 86.62 69 ASN A CA 1
ATOM 579 C C . ASN A 1 69 ? -19.184 -4.878 16.686 1.00 86.62 69 ASN A C 1
ATOM 581 O O . ASN A 1 69 ? -19.926 -5.855 16.593 1.00 86.62 69 ASN A O 1
ATOM 585 N N . GLU A 1 70 ? -18.264 -4.767 17.651 1.00 81.25 70 GLU A N 1
ATOM 586 C CA . GLU A 1 70 ? -18.080 -5.724 18.760 1.00 81.25 70 GLU A CA 1
ATOM 587 C C . GLU A 1 70 ? -17.739 -7.162 18.306 1.00 81.25 70 GLU A C 1
ATOM 589 O O . GLU A 1 70 ? -18.021 -8.142 18.992 1.00 81.25 70 GLU A O 1
ATOM 594 N N . LYS A 1 71 ? -17.114 -7.304 17.129 1.00 78.44 71 LYS A N 1
ATOM 595 C CA . LYS A 1 71 ? -16.688 -8.591 16.541 1.00 78.44 71 LYS A CA 1
ATOM 596 C C . LYS A 1 71 ? -15.177 -8.834 16.598 1.00 78.44 71 LYS A C 1
ATOM 598 O O . LYS A 1 71 ? -14.718 -9.860 16.098 1.00 78.44 71 LYS A O 1
ATOM 603 N N . SER A 1 72 ? -14.404 -7.889 17.127 1.00 81.25 72 SER A N 1
ATOM 604 C CA . SER A 1 72 ? -12.942 -7.961 17.236 1.00 81.25 72 SER A CA 1
ATOM 605 C C . SER A 1 72 ? -12.472 -7.173 18.454 1.00 81.25 72 SER A C 1
ATOM 607 O O . SER A 1 72 ? -13.178 -6.281 18.928 1.00 81.25 72 SER A O 1
ATOM 609 N N . ASP A 1 73 ? -11.280 -7.496 18.945 1.00 82.69 73 ASP A N 1
ATOM 610 C CA . ASP A 1 73 ? -10.682 -6.860 20.113 1.00 82.69 73 ASP A CA 1
ATOM 611 C C . ASP A 1 73 ? -9.779 -5.690 19.712 1.00 82.69 73 ASP A C 1
ATOM 613 O O . ASP A 1 73 ? -9.084 -5.715 18.692 1.00 82.69 73 ASP A O 1
ATOM 617 N N . LEU A 1 74 ? -9.699 -4.683 20.587 1.00 79.75 74 LEU A N 1
ATOM 618 C CA . LEU A 1 74 ? -8.812 -3.525 20.418 1.00 79.75 74 LEU A CA 1
ATOM 619 C C . LEU A 1 74 ? -7.344 -3.948 20.219 1.00 79.75 74 LEU A C 1
ATOM 621 O O . LEU A 1 74 ? -6.585 -3.295 19.502 1.00 79.75 74 LEU A O 1
ATOM 625 N N . PHE A 1 75 ? -6.940 -5.051 20.855 1.00 82.81 75 PHE A N 1
ATOM 626 C CA . PHE A 1 75 ? -5.594 -5.601 20.739 1.00 82.81 75 PHE A CA 1
ATOM 627 C C . PHE A 1 75 ? -5.285 -6.067 19.311 1.00 82.81 75 PHE A C 1
ATOM 629 O O . PHE A 1 75 ? -4.208 -5.773 18.798 1.00 82.81 75 PHE A O 1
ATOM 636 N N . THR A 1 76 ? -6.236 -6.724 18.646 1.00 83.81 76 THR A N 1
ATOM 637 C CA . THR A 1 76 ? -6.093 -7.212 17.268 1.00 83.81 76 THR A CA 1
ATOM 638 C C . THR A 1 76 ? -5.969 -6.055 16.281 1.00 83.81 76 THR A C 1
ATOM 640 O O . THR A 1 76 ? -5.101 -6.073 15.405 1.00 83.81 76 THR A O 1
ATOM 643 N N . VAL A 1 77 ? -6.765 -4.998 16.473 1.00 84.31 77 VAL A N 1
ATOM 644 C CA . VAL A 1 77 ? -6.661 -3.755 15.692 1.00 84.31 77 VAL A CA 1
ATOM 645 C C . VAL A 1 77 ? -5.289 -3.109 15.890 1.00 84.31 77 VAL A C 1
ATOM 647 O O . VAL A 1 77 ? -4.594 -2.791 14.924 1.00 8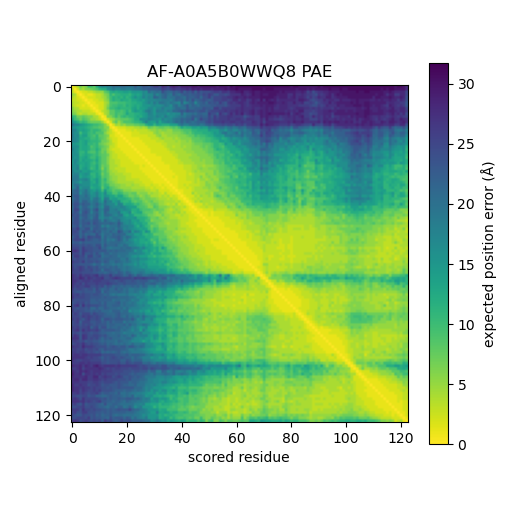4.31 77 VAL A O 1
ATOM 650 N N . ALA A 1 78 ? -4.848 -2.969 17.144 1.00 84.12 78 ALA A N 1
ATOM 651 C CA . ALA A 1 78 ? -3.545 -2.394 17.455 1.00 84.12 78 ALA A CA 1
ATOM 652 C C . ALA A 1 78 ? -2.386 -3.232 16.891 1.00 84.12 78 ALA A C 1
ATOM 654 O O . ALA A 1 78 ? -1.400 -2.674 16.408 1.00 84.12 78 ALA A O 1
ATOM 655 N N . GLU A 1 79 ? -2.491 -4.560 16.910 1.00 84.81 79 GLU A N 1
ATOM 656 C CA . GLU A 1 79 ? -1.501 -5.456 16.316 1.00 84.81 79 GLU A CA 1
ATOM 657 C C . GLU A 1 79 ? -1.389 -5.231 14.802 1.00 84.81 79 GLU A C 1
ATOM 659 O O . GLU A 1 79 ? -0.280 -5.048 14.287 1.00 84.81 79 GLU A O 1
ATOM 664 N N . LYS A 1 80 ? -2.525 -5.198 14.095 1.00 85.88 80 LYS A N 1
ATOM 665 C CA . LYS A 1 80 ? -2.583 -4.982 12.643 1.00 85.88 80 LYS A CA 1
ATOM 666 C C . LYS A 1 80 ? -1.996 -3.631 12.242 1.00 85.88 80 LYS A C 1
ATOM 668 O O . LYS A 1 80 ? -1.104 -3.594 11.394 1.00 85.88 80 LYS A O 1
ATOM 673 N N . ILE A 1 81 ? -2.387 -2.549 12.920 1.00 85.31 81 ILE A N 1
ATOM 674 C CA . ILE A 1 81 ? -1.834 -1.209 12.664 1.00 85.31 81 ILE A CA 1
ATOM 675 C C . ILE A 1 81 ? -0.328 -1.172 12.979 1.00 85.31 81 ILE A C 1
ATOM 677 O O . ILE A 1 81 ? 0.462 -0.607 12.224 1.00 85.31 81 ILE A O 1
ATOM 681 N N . SER A 1 82 ? 0.118 -1.830 14.056 1.00 84.25 82 SER A N 1
ATOM 682 C CA . SER A 1 82 ? 1.541 -1.853 14.417 1.00 84.25 82 SER A CA 1
ATOM 683 C C . SER A 1 82 ? 2.395 -2.598 13.386 1.00 84.25 82 SER A C 1
ATOM 685 O O . SER A 1 82 ? 3.497 -2.140 13.077 1.00 84.25 82 SER A O 1
ATOM 687 N N . LYS A 1 83 ? 1.898 -3.709 12.825 1.00 86.00 83 LYS A N 1
ATOM 688 C CA . LYS A 1 83 ? 2.568 -4.440 11.732 1.00 86.00 83 LYS A CA 1
ATOM 689 C C . LYS A 1 83 ? 2.622 -3.624 10.439 1.00 86.00 83 LYS A C 1
ATOM 691 O O . LYS A 1 83 ? 3.574 -3.756 9.678 1.00 86.00 83 LYS A O 1
ATOM 696 N N . ALA A 1 84 ? 1.633 -2.763 10.222 1.00 84.50 84 ALA A N 1
ATOM 697 C CA . ALA A 1 84 ? 1.531 -1.891 9.059 1.00 84.50 84 ALA A CA 1
ATOM 698 C C . ALA A 1 84 ? 2.318 -0.575 9.166 1.00 84.50 84 ALA A C 1
ATOM 700 O O . ALA A 1 84 ? 2.424 0.147 8.177 1.00 84.50 84 ALA A O 1
ATOM 701 N N . SER A 1 85 ? 2.890 -0.260 10.333 1.00 80.19 85 SER A N 1
ATOM 702 C CA . SER A 1 85 ? 3.582 1.012 10.616 1.00 80.19 85 SER A CA 1
ATOM 703 C C . SER A 1 85 ? 4.591 1.462 9.553 1.00 80.19 85 SER A C 1
ATOM 705 O O . SER A 1 85 ? 4.722 2.655 9.308 1.00 80.19 85 SER A O 1
ATOM 707 N N . THR A 1 86 ? 5.274 0.534 8.881 1.00 80.44 86 THR A N 1
ATOM 708 C CA . THR A 1 86 ? 6.270 0.849 7.841 1.00 80.44 86 THR A CA 1
ATOM 709 C C . THR A 1 86 ? 5.674 1.366 6.533 1.00 80.44 86 THR A C 1
ATOM 711 O O . THR A 1 86 ? 6.402 1.900 5.701 1.00 80.44 86 THR A O 1
ATOM 714 N N . LEU A 1 87 ? 4.381 1.133 6.312 1.00 81.56 87 LEU A N 1
ATOM 715 C CA . LEU A 1 87 ? 3.655 1.489 5.093 1.00 81.56 87 LEU A CA 1
ATOM 716 C C . LEU A 1 87 ? 2.553 2.516 5.366 1.00 81.56 87 LEU A C 1
ATOM 718 O O . LEU A 1 87 ? 1.883 2.944 4.433 1.00 81.56 87 LEU A 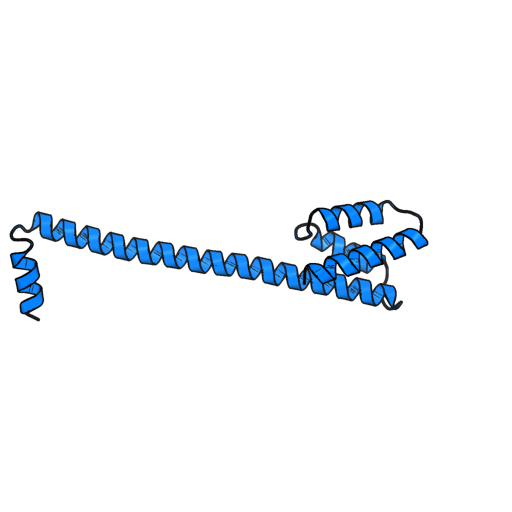O 1
ATOM 722 N N . LEU A 1 88 ? 2.365 2.924 6.621 1.00 81.88 88 LEU A N 1
ATOM 723 C CA . LEU A 1 88 ? 1.397 3.949 6.982 1.00 81.88 88 LEU A CA 1
ATOM 724 C C . LEU A 1 88 ? 1.960 5.356 6.713 1.00 81.88 88 LEU A C 1
ATOM 726 O O . LEU A 1 88 ? 3.128 5.619 7.021 1.00 81.88 88 LEU A O 1
ATOM 730 N N . PRO A 1 89 ? 1.132 6.282 6.198 1.00 83.25 89 PRO A N 1
ATOM 731 C CA . PRO A 1 89 ? 1.433 7.704 6.176 1.00 83.25 89 PRO A CA 1
ATOM 732 C C . PRO A 1 89 ? 1.771 8.214 7.578 1.00 83.25 89 PRO A C 1
ATOM 734 O O . PRO A 1 89 ? 1.247 7.736 8.589 1.00 83.25 89 PRO A O 1
ATOM 737 N N . TYR A 1 90 ? 2.634 9.225 7.639 1.00 82.94 90 TYR A N 1
ATOM 738 C CA . TYR A 1 90 ? 3.116 9.777 8.905 1.00 82.94 90 TYR A CA 1
ATOM 739 C C . TYR A 1 90 ? 1.979 10.277 9.812 1.00 82.94 90 TYR A C 1
ATOM 741 O O . TYR A 1 90 ? 2.033 10.086 11.027 1.00 82.94 90 TYR A O 1
ATOM 749 N N . ASP A 1 91 ? 0.934 10.869 9.234 1.00 82.44 91 ASP A N 1
ATOM 750 C CA . ASP A 1 91 ? -0.203 11.392 9.994 1.00 82.44 91 ASP A CA 1
ATOM 751 C C . ASP A 1 91 ? -1.013 10.271 10.663 1.00 82.44 91 ASP A C 1
ATOM 753 O O . ASP A 1 91 ? -1.296 10.348 11.863 1.00 82.44 91 ASP A O 1
ATOM 757 N N . LEU A 1 92 ? -1.269 9.174 9.939 1.00 83.88 92 LEU A N 1
ATOM 758 C CA . LEU A 1 92 ? -1.912 7.971 10.479 1.00 83.88 92 LEU A CA 1
ATOM 759 C C . LEU A 1 92 ? -1.057 7.310 11.567 1.00 83.88 92 LEU A C 1
ATOM 761 O O . LEU A 1 92 ? -1.566 6.916 12.620 1.00 83.88 92 LEU A O 1
ATOM 765 N N . LEU A 1 93 ? 0.262 7.247 11.364 1.00 85.19 93 LEU A N 1
ATOM 766 C CA . LEU A 1 93 ? 1.195 6.735 12.367 1.00 85.19 93 LEU A CA 1
ATOM 767 C C . LEU A 1 93 ? 1.160 7.581 13.6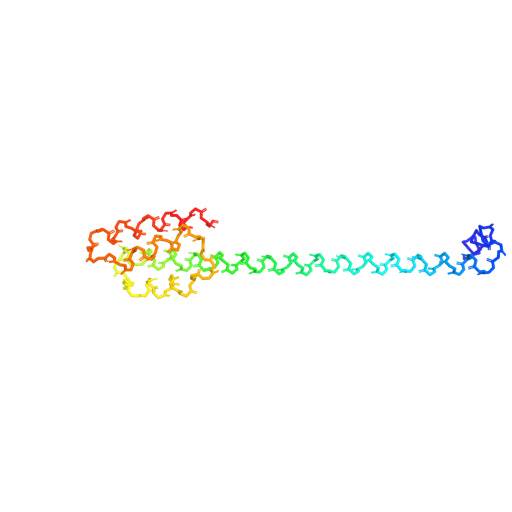50 1.00 85.19 93 LEU A C 1
ATOM 769 O O . LEU A 1 93 ? 1.137 7.045 14.758 1.00 85.19 93 LEU A O 1
ATOM 773 N N . LYS A 1 94 ? 1.133 8.909 13.514 1.00 85.81 94 LYS A N 1
ATOM 774 C CA . LYS A 1 94 ? 1.081 9.848 14.639 1.00 85.81 94 LYS A CA 1
ATOM 775 C C . LYS A 1 94 ? -0.222 9.718 15.426 1.00 85.81 94 LYS A C 1
ATOM 777 O O . LYS A 1 94 ? -0.181 9.733 16.658 1.00 85.81 94 LYS A O 1
ATOM 782 N N . LEU A 1 95 ? -1.356 9.571 14.740 1.00 84.06 95 LEU A N 1
ATOM 783 C CA . LEU A 1 95 ? -2.647 9.278 15.371 1.00 84.06 95 LEU A CA 1
ATOM 784 C C . LEU A 1 95 ? -2.598 7.952 16.135 1.00 84.06 95 LEU A C 1
ATOM 786 O O . LEU A 1 95 ? -3.000 7.898 17.297 1.00 84.06 95 LEU A O 1
ATOM 790 N N . PHE A 1 96 ? -2.015 6.911 15.538 1.00 83.44 96 PHE A N 1
ATOM 791 C CA . PHE A 1 96 ? -1.873 5.608 16.181 1.00 83.44 96 PHE A CA 1
ATOM 792 C C . PHE A 1 96 ? -0.964 5.624 17.422 1.00 83.44 96 PHE A C 1
ATOM 794 O O . PHE A 1 96 ? -1.274 4.985 18.429 1.00 83.44 96 PHE A O 1
ATOM 801 N N . ILE A 1 97 ? 0.146 6.367 17.388 1.00 83.69 97 ILE A N 1
ATOM 802 C CA . ILE A 1 97 ? 1.033 6.531 18.551 1.00 83.69 97 ILE A CA 1
ATOM 803 C C . ILE A 1 97 ? 0.273 7.200 19.700 1.00 83.69 97 ILE A C 1
ATOM 805 O O . ILE A 1 97 ? 0.261 6.675 20.812 1.00 83.69 97 ILE A O 1
ATOM 809 N N . LYS A 1 98 ? -0.446 8.295 19.422 1.00 83.88 98 LYS A N 1
ATOM 810 C CA . LYS A 1 98 ? -1.286 8.955 20.433 1.00 83.88 98 LYS A CA 1
ATOM 811 C C . LYS A 1 98 ? -2.385 8.032 20.964 1.00 83.88 98 LYS A C 1
ATOM 813 O O . LYS A 1 98 ? -2.691 8.060 22.153 1.00 83.88 98 LYS A O 1
ATOM 818 N N . PHE A 1 99 ? -2.971 7.205 20.100 1.00 83.25 99 PHE A N 1
ATOM 819 C CA . PHE A 1 99 ? -3.970 6.216 20.494 1.00 83.25 99 PHE A CA 1
ATOM 820 C C . PHE A 1 99 ? -3.398 5.196 21.492 1.00 83.25 99 PHE A C 1
ATOM 822 O O . PHE A 1 99 ? -4.049 4.906 22.495 1.00 83.25 99 PHE A O 1
ATOM 829 N N . LYS A 1 100 ? -2.166 4.703 21.280 1.00 80.50 100 LYS A N 1
ATOM 830 C CA . LYS A 1 100 ? -1.491 3.793 22.227 1.00 80.50 100 LYS A CA 1
ATOM 831 C C . LYS A 1 100 ? -1.266 4.422 23.603 1.00 80.50 100 LYS A C 1
ATOM 833 O O . LYS A 1 100 ? -1.331 3.720 24.607 1.00 80.50 100 LYS A O 1
ATOM 838 N N . GLU A 1 101 ? -0.977 5.718 23.643 1.00 83.00 101 GLU A N 1
ATOM 839 C CA . GLU A 1 101 ? -0.686 6.458 24.877 1.00 83.00 101 GLU A CA 1
ATOM 840 C C . GLU A 1 101 ? -1.953 6.896 25.629 1.00 83.00 101 GLU A C 1
ATOM 842 O O . GLU A 1 101 ? -1.898 7.228 26.813 1.00 83.00 101 GLU A O 1
ATOM 847 N N . THR A 1 102 ? -3.108 6.886 24.962 1.00 82.12 102 THR A N 1
ATOM 848 C CA . THR A 1 102 ? -4.370 7.359 25.533 1.00 82.12 102 THR A CA 1
ATOM 849 C C . THR A 1 102 ? -5.004 6.294 26.425 1.00 82.12 102 THR A C 1
ATOM 851 O O . THR A 1 102 ? -5.305 5.191 25.981 1.00 82.12 102 THR A O 1
ATOM 854 N N . THR A 1 103 ? -5.282 6.631 27.686 1.00 72.88 103 THR A N 1
ATOM 855 C CA . THR A 1 103 ? -5.916 5.722 28.663 1.00 72.88 103 THR A CA 1
ATOM 856 C C . THR A 1 103 ? -7.442 5.848 28.724 1.00 72.88 103 THR A C 1
ATOM 858 O O . THR A 1 103 ? -8.104 4.998 29.312 1.00 72.88 103 THR A O 1
ATOM 861 N N . ASN A 1 104 ? -8.017 6.899 28.131 1.00 80.75 104 ASN A N 1
ATOM 862 C CA . ASN A 1 104 ? -9.459 7.149 28.139 1.00 80.75 104 ASN A CA 1
ATOM 863 C C . ASN A 1 104 ? -10.160 6.385 27.001 1.00 80.75 104 ASN A C 1
ATOM 865 O O . ASN A 1 104 ? -9.952 6.691 25.830 1.00 80.75 104 ASN A O 1
ATOM 869 N N . GLU A 1 105 ? -11.026 5.432 27.352 1.00 74.62 105 GLU A N 1
ATOM 870 C CA . GLU A 1 105 ? -11.767 4.582 26.404 1.00 74.62 105 GLU A CA 1
ATOM 871 C C . GLU A 1 105 ? -12.688 5.362 25.450 1.00 74.62 105 GLU A C 1
ATOM 873 O O . GLU A 1 105 ? -12.769 5.038 24.266 1.00 74.62 105 GLU A O 1
ATOM 878 N N . SER A 1 106 ? -13.340 6.433 25.916 1.00 77.31 106 SER A N 1
ATOM 879 C CA . SER A 1 106 ? -14.198 7.260 25.045 1.00 77.31 106 SER A CA 1
ATOM 880 C C . SER A 1 106 ? -13.391 7.959 23.947 1.00 77.31 106 SER A C 1
ATOM 882 O O . SER A 1 106 ? -13.767 7.945 22.777 1.00 77.31 106 SER A O 1
ATOM 884 N N . LEU A 1 107 ? -12.228 8.481 24.332 1.00 78.31 107 LEU A N 1
ATOM 885 C CA . LEU A 1 107 ? -11.294 9.193 23.468 1.00 78.31 107 LEU A CA 1
ATOM 886 C C . LEU A 1 107 ? -10.597 8.228 22.497 1.00 78.31 107 LEU A C 1
ATOM 888 O O . LEU A 1 107 ? -10.449 8.537 21.320 1.00 78.31 107 LEU A O 1
ATOM 892 N N . LYS A 1 108 ? -10.264 7.009 22.944 1.00 79.31 108 LYS A N 1
ATOM 893 C CA . LYS A 1 108 ? -9.763 5.937 22.069 1.00 79.31 108 LYS A CA 1
ATOM 894 C C . LYS A 1 108 ? -10.738 5.595 20.949 1.00 79.31 108 LYS A C 1
ATOM 896 O O . LYS A 1 108 ? -10.312 5.422 19.810 1.00 79.31 108 LYS A O 1
ATOM 901 N N . ARG A 1 109 ? -12.030 5.476 21.268 1.00 78.25 109 ARG A N 1
ATOM 902 C CA . ARG A 1 109 ? -13.060 5.144 20.277 1.00 78.25 109 ARG A CA 1
ATOM 903 C C . ARG A 1 109 ? -13.209 6.250 19.235 1.00 78.25 109 ARG A C 1
ATOM 905 O O . ARG A 1 109 ? -13.343 5.953 18.053 1.00 78.25 109 ARG A O 1
ATOM 912 N N . GLU A 1 110 ? -13.142 7.507 19.660 1.00 83.69 110 GLU A N 1
ATOM 913 C CA . GLU A 1 110 ? -13.171 8.664 18.762 1.00 83.69 110 GLU A CA 1
ATOM 914 C C . GLU A 1 110 ? -11.941 8.706 17.841 1.00 83.69 110 GLU A C 1
ATOM 916 O O . GLU A 1 110 ? -12.086 8.833 16.628 1.00 83.69 110 GLU A O 1
ATOM 921 N N . MET A 1 111 ? -10.744 8.474 18.386 1.00 83.44 111 MET A N 1
ATOM 922 C CA . MET A 1 111 ? -9.504 8.404 17.603 1.00 83.44 111 MET A CA 1
ATOM 923 C C . MET A 1 111 ? -9.485 7.228 16.618 1.00 83.44 111 MET A C 1
ATOM 925 O O . MET A 1 111 ? -8.938 7.349 15.527 1.00 83.44 111 MET A O 1
ATOM 929 N N . LEU A 1 112 ? -10.097 6.092 16.970 1.00 83.06 112 LEU A N 1
ATOM 930 C CA . LEU A 1 112 ? -10.274 4.959 16.054 1.00 83.06 112 LEU A CA 1
ATOM 931 C C . LEU A 1 112 ? -11.231 5.283 14.904 1.00 83.06 112 LEU A C 1
ATOM 933 O O . LEU A 1 112 ? -10.998 4.840 13.785 1.00 83.06 112 LEU A O 1
ATOM 937 N N . LEU A 1 113 ? -12.285 6.062 15.160 1.00 83.94 113 LEU A N 1
ATOM 938 C CA . LEU A 1 113 ? -13.199 6.532 14.117 1.00 83.94 113 LEU A CA 1
ATOM 939 C C . LEU A 1 113 ? -12.527 7.539 13.178 1.00 83.94 113 LEU A C 1
ATOM 941 O O . LEU A 1 113 ? -12.777 7.508 11.976 1.00 83.94 113 LEU A O 1
ATOM 945 N N . GLU A 1 114 ? -11.686 8.423 13.712 1.00 85.31 114 GLU A N 1
ATOM 946 C CA . GLU A 1 114 ? -10.859 9.329 12.908 1.00 85.31 114 GLU A CA 1
ATOM 947 C C . GLU A 1 114 ? -9.888 8.531 12.029 1.00 85.31 114 GLU A C 1
ATOM 949 O O . GLU A 1 114 ? -9.877 8.698 10.812 1.00 85.31 114 GLU A O 1
ATOM 954 N N . LEU A 1 115 ? -9.177 7.570 12.624 1.00 85.00 115 LEU A N 1
ATOM 955 C CA . LEU A 1 115 ? -8.235 6.701 11.922 1.00 85.00 115 LEU A CA 1
ATOM 956 C C . LEU A 1 115 ? -8.925 5.836 10.853 1.00 85.00 115 LEU A C 1
ATOM 958 O O . LEU A 1 115 ? -8.371 5.656 9.776 1.00 85.00 115 LEU A O 1
ATOM 962 N N . HIS A 1 116 ? -10.146 5.357 11.103 1.00 84.12 116 HIS A N 1
ATOM 963 C CA . HIS A 1 116 ? -10.958 4.653 10.107 1.00 84.12 116 HIS A CA 1
ATOM 964 C C . HIS A 1 116 ? -11.271 5.532 8.891 1.00 84.12 116 HIS A C 1
ATOM 966 O O . HIS A 1 116 ? -11.018 5.121 7.763 1.00 84.12 116 HIS A O 1
ATOM 972 N N . LYS A 1 117 ? -11.758 6.759 9.118 1.00 86.06 117 LYS A N 1
ATOM 973 C CA . LYS A 1 117 ? -12.075 7.707 8.038 1.00 86.06 117 LYS A CA 1
ATOM 974 C C . LYS A 1 117 ? -10.845 8.123 7.247 1.00 86.06 117 LYS A C 1
ATOM 976 O O . LYS A 1 117 ? -10.939 8.362 6.050 1.00 86.06 117 LYS A O 1
ATOM 981 N N . ASP A 1 118 ? -9.713 8.283 7.919 1.00 85.19 118 ASP A N 1
ATOM 982 C CA . ASP A 1 118 ? -8.482 8.684 7.251 1.00 85.19 118 ASP A CA 1
ATOM 983 C C . ASP A 1 118 ? -7.867 7.527 6.459 1.00 85.19 118 ASP A C 1
ATOM 985 O O . ASP A 1 118 ? -7.341 7.766 5.380 1.00 85.19 118 ASP A O 1
ATOM 989 N N . ILE A 1 119 ? -8.013 6.278 6.912 1.00 84.94 119 ILE A N 1
ATOM 990 C CA . ILE A 1 119 ? -7.653 5.096 6.114 1.00 84.94 119 ILE A CA 1
ATOM 991 C C . ILE A 1 119 ? -8.576 4.936 4.905 1.00 84.94 119 ILE A C 1
ATOM 993 O O . ILE A 1 119 ? -8.090 4.639 3.821 1.00 84.94 119 ILE A O 1
ATOM 997 N N . GLU A 1 120 ? -9.880 5.178 5.057 1.00 82.50 120 GLU A N 1
ATOM 998 C CA . GLU A 1 120 ? -10.842 5.124 3.947 1.00 82.50 120 GLU A CA 1
ATOM 999 C C . GLU A 1 120 ? -10.490 6.115 2.823 1.00 82.50 120 GLU A C 1
ATOM 1001 O O . GLU A 1 120 ? -10.756 5.840 1.661 1.00 82.50 120 GLU A O 1
ATOM 1006 N N . LYS A 1 121 ? -9.848 7.249 3.139 1.00 84.56 121 LYS A N 1
ATOM 1007 C CA . LYS A 1 121 ? -9.376 8.218 2.131 1.00 84.56 121 LYS A CA 1
ATOM 1008 C C . LYS A 1 121 ? -8.128 7.766 1.367 1.00 84.56 121 LYS A C 1
ATOM 1010 O O . LYS A 1 121 ? -7.841 8.340 0.319 1.00 84.56 121 LYS A O 1
ATOM 1015 N N . GLU A 1 122 ? -7.360 6.826 1.914 1.00 76.75 122 GLU A N 1
ATOM 1016 C CA . GLU A 1 122 ? -6.129 6.298 1.306 1.00 76.75 122 GLU A CA 1
ATOM 1017 C C . GLU A 1 122 ? -6.394 5.079 0.398 1.00 76.75 122 GLU A C 1
ATOM 1019 O O . GLU A 1 122 ? -5.477 4.617 -0.286 1.00 76.75 122 GLU A O 1
ATOM 1024 N N . ILE A 1 123 ? -7.629 4.559 0.402 1.00 74.31 123 ILE A N 1
ATOM 1025 C CA . ILE A 1 123 ? -8.132 3.488 -0.476 1.00 74.31 123 ILE A CA 1
ATOM 1026 C C . ILE A 1 123 ? -8.792 4.112 -1.711 1.00 74.31 123 ILE A C 1
ATOM 1028 O O . ILE A 1 123 ? -8.488 3.641 -2.832 1.00 74.31 123 ILE A O 1
#

pLDDT: mean 82.18, std 8.06, range [50.78, 95.5]

Radius of gyration: 29.03 Å; Cα contacts (8 Å, |Δi|>4): 51; chains: 1; bounding box: 56×20×82 Å

Nearest PDB structures (foldseek):
  1o3x-assembly1_A  TM=4.383E-01  e=5.494E+00  Homo sapiens

Mean predicted aligned error: 11.65 Å

Sequence (123 aa):
MSYFIEFLRTLFPDSTPAAISIIVTVLVFWMYKELRSNFLENSKSNQQRVDKALDIYSDIEFEIYKYLNEKSDLFTVAEKISKASTLLPYDLLKLFIKFKETTNESLKREMLLELHKDIEKEI

Foldseek 3Di:
DVPVVVVLCVVDVDPVVSVVVVVVVVVVVVVVVVVVVVVVVVVVVVVVLLVVLLVLLVVLLVQLVCVVVVNHDPVVSLVSVVVCLVSDDPVLNVLSVVLVVDPDPVVNNVSSVVSSVVSVVSD